Protein AF-A0A1C4JFR4-F1 (afdb_monomer_lite)

pLDDT: mean 79.9, std 21.37, range [33.38, 97.62]

Foldseek 3Di:
DPPPVVVVCPDPPDPDPDDLVPDDCVPRDDQQQFFAAPVGDGNLLLCVLVPHDSVDDDPVSSVVSRVLCHPHVSVVVSVVSSLLVQCCVDPNNVPDPVRDDLLNQLQSQLCRVQPVHSVDPVSSVRSVCVCVCVVVVVVVVD

Secondary structure (DSSP, 8-state):
---HHHHGGG-TT---S--GGGS-TTTS--GGG-EETTTTEEHHHHHHHTT--GGG--HHHHHHHHHHHHSHHHHHHHHHHHHHHHHHTSTTTTS-GGG--HHHHHHHHHHHHHGGGTTSHHHHHHHHHGGGGHHHHHHHT-

Sequence (142 aa):
MVDTIREQADAPWGLSPISPENLPWRLGGSPDETSFGPIAIQIRRGAEVLGYDPDSLTDHHRAIVEESLQDPGQNIFIASGYLAQLKAESEFADVPADKMTPAHYEELAARYNGGPYWEGDQPQAYGRGFGNHLENARDALR

Structure (mmCIF, N/CA/C/O backbone):
data_AF-A0A1C4JFR4-F1
#
_entry.id   AF-A0A1C4JFR4-F1
#
loop_
_atom_site.group_PDB
_atom_site.id
_atom_site.type_symbol
_atom_site.label_atom_id
_atom_site.label_alt_id
_atom_site.label_comp_id
_atom_site.label_asym_id
_atom_site.label_entity_id
_atom_site.label_seq_id
_atom_site.pdbx_PDB_ins_code
_atom_site.Cartn_x
_atom_site.Cartn_y
_atom_site.Cartn_z
_atom_site.occupancy
_atom_site.B_iso_or_equiv
_atom_site.auth_seq_id
_atom_site.auth_comp_id
_atom_site.auth_asym_id
_atom_site.auth_atom_id
_atom_site.pdbx_PDB_model_num
ATOM 1 N N . MET A 1 1 ? 10.137 32.267 -19.762 1.00 39.28 1 MET A N 1
ATOM 2 C CA . MET A 1 1 ? 9.192 31.301 -19.166 1.00 39.28 1 MET A CA 1
ATOM 3 C C . MET A 1 1 ? 9.933 30.552 -18.070 1.00 39.28 1 MET A C 1
ATOM 5 O O . MET A 1 1 ? 10.594 29.574 -18.374 1.00 39.28 1 MET A O 1
ATOM 9 N N . VAL A 1 2 ? 9.947 31.094 -16.846 1.00 35.44 2 VAL A N 1
ATOM 10 C CA . VAL A 1 2 ? 10.752 30.584 -15.708 1.00 35.44 2 VAL A CA 1
ATOM 11 C C . VAL A 1 2 ? 9.892 30.463 -14.431 1.00 35.44 2 VAL A C 1
ATOM 13 O O . VAL A 1 2 ? 10.424 30.317 -13.342 1.00 35.44 2 VAL A O 1
ATOM 16 N N . ASP A 1 3 ? 8.560 30.501 -14.539 1.00 39.38 3 ASP A N 1
ATOM 17 C CA . ASP A 1 3 ? 7.690 30.606 -13.352 1.00 39.38 3 ASP A CA 1
ATOM 18 C C . ASP A 1 3 ? 7.197 29.275 -12.769 1.00 39.38 3 ASP A C 1
ATOM 20 O O . ASP A 1 3 ? 6.813 29.233 -11.610 1.00 39.38 3 ASP A O 1
ATOM 24 N N . THR A 1 4 ? 7.260 28.155 -13.493 1.00 40.66 4 THR A N 1
ATOM 25 C CA . THR A 1 4 ? 6.636 26.904 -13.011 1.00 40.66 4 THR A CA 1
ATOM 26 C C . THR A 1 4 ? 7.490 26.129 -11.995 1.00 40.66 4 THR A C 1
ATOM 28 O O . THR A 1 4 ? 6.960 25.355 -11.211 1.00 40.66 4 THR A O 1
ATOM 31 N N . ILE A 1 5 ? 8.809 26.351 -11.952 1.00 40.47 5 ILE A N 1
ATOM 32 C CA . ILE A 1 5 ? 9.722 25.585 -11.076 1.00 40.47 5 ILE A CA 1
ATOM 33 C C . ILE A 1 5 ? 9.719 26.121 -9.634 1.00 40.47 5 ILE A C 1
ATOM 35 O O . ILE A 1 5 ? 10.092 25.414 -8.702 1.00 40.47 5 ILE A O 1
ATOM 39 N N . ARG A 1 6 ? 9.283 27.369 -9.420 1.00 36.59 6 ARG A N 1
ATOM 40 C CA . ARG A 1 6 ? 9.376 28.019 -8.105 1.00 36.59 6 ARG A CA 1
ATOM 41 C C . ARG A 1 6 ? 8.170 27.758 -7.202 1.00 36.59 6 ARG A C 1
ATOM 43 O O . ARG A 1 6 ? 8.326 27.792 -5.992 1.00 36.59 6 ARG A O 1
ATOM 50 N N . GLU A 1 7 ? 7.012 27.444 -7.774 1.00 35.34 7 GLU A N 1
ATOM 51 C CA . GLU A 1 7 ? 5.772 27.217 -7.015 1.00 35.34 7 GLU A CA 1
ATOM 52 C C . GLU A 1 7 ? 5.691 25.804 -6.406 1.00 35.34 7 GLU A C 1
ATOM 54 O O . GLU A 1 7 ? 5.021 25.585 -5.402 1.00 35.34 7 GLU A O 1
ATOM 59 N N . GLN A 1 8 ? 6.435 24.842 -6.962 1.00 38.88 8 GLN A N 1
ATOM 60 C CA . GLN A 1 8 ? 6.423 23.444 -6.514 1.00 38.88 8 GLN A CA 1
ATOM 61 C C . GLN A 1 8 ? 7.284 23.195 -5.257 1.00 38.88 8 GLN A C 1
ATOM 63 O O . GLN A 1 8 ? 7.137 22.164 -4.604 1.00 38.88 8 GLN A O 1
ATOM 68 N N . ALA A 1 9 ? 8.153 24.147 -4.895 1.00 39.34 9 ALA A N 1
ATOM 69 C CA . ALA A 1 9 ? 9.032 24.072 -3.725 1.00 39.34 9 ALA A CA 1
ATOM 70 C C . ALA A 1 9 ? 8.361 24.512 -2.405 1.00 39.34 9 ALA A C 1
ATOM 72 O O . ALA A 1 9 ? 8.888 24.209 -1.338 1.00 39.34 9 ALA A O 1
ATOM 73 N N . ASP A 1 10 ? 7.201 25.179 -2.471 1.00 37.91 10 ASP A N 1
ATOM 74 C CA . ASP A 1 10 ? 6.468 25.703 -1.303 1.00 37.91 10 ASP A CA 1
ATOM 75 C C . ASP A 1 10 ? 5.276 24.817 -0.877 1.00 37.91 10 ASP A C 1
ATOM 77 O O . ASP A 1 10 ? 4.499 25.182 0.009 1.00 37.91 10 ASP A O 1
ATOM 81 N N . ALA A 1 11 ? 5.113 23.625 -1.467 1.00 38.69 11 ALA A N 1
ATOM 82 C CA . ALA A 1 11 ? 4.095 22.681 -1.014 1.00 38.69 11 ALA A CA 1
ATOM 83 C C . ALA A 1 11 ? 4.462 22.135 0.388 1.00 38.69 11 ALA A C 1
ATOM 85 O O . ALA A 1 11 ? 5.573 21.633 0.576 1.00 38.69 11 ALA A O 1
ATOM 86 N N . PRO A 1 12 ? 3.540 22.146 1.373 1.00 36.25 12 PRO A N 1
ATOM 87 C CA . PRO A 1 12 ? 3.819 21.812 2.778 1.00 36.25 12 PRO A CA 1
ATOM 88 C C . PRO A 1 12 ? 4.160 20.328 3.034 1.00 36.25 12 PRO A C 1
ATOM 90 O O . PRO A 1 12 ? 4.263 19.906 4.183 1.00 36.25 12 PRO A O 1
ATOM 93 N N . TRP A 1 13 ? 4.365 19.540 1.976 1.00 43.25 13 TRP A N 1
ATOM 94 C CA . TRP A 1 13 ? 4.669 18.107 2.007 1.00 43.25 13 TRP A CA 1
ATOM 95 C C . TRP A 1 13 ? 6.131 17.782 1.647 1.00 43.25 13 TRP A C 1
ATOM 97 O O . TRP A 1 13 ? 6.464 16.620 1.447 1.00 43.25 13 TRP A O 1
ATOM 107 N N . GLY A 1 14 ? 7.020 18.782 1.591 1.00 33.38 14 GLY A N 1
ATOM 108 C CA . GLY A 1 14 ? 8.467 18.568 1.729 1.00 33.38 14 GLY A CA 1
ATOM 109 C C . GLY A 1 14 ? 9.142 17.738 0.631 1.00 33.38 14 GLY A C 1
ATOM 110 O O . GLY A 1 14 ? 9.952 16.864 0.940 1.00 33.38 14 GLY A O 1
ATOM 111 N N . LEU A 1 15 ? 8.881 18.032 -0.644 1.00 37.12 15 LEU A N 1
ATOM 112 C CA . LEU A 1 15 ? 9.671 17.471 -1.743 1.00 37.12 15 LEU A CA 1
ATOM 113 C C . LEU A 1 15 ? 11.023 18.199 -1.824 1.00 37.12 15 LEU A C 1
ATOM 115 O O . LEU A 1 15 ? 11.149 19.264 -2.426 1.00 37.12 15 LEU A O 1
ATOM 119 N N . SER A 1 16 ? 12.040 17.640 -1.163 1.00 39.91 16 SER A N 1
ATOM 120 C CA . SER A 1 16 ? 13.424 18.106 -1.307 1.00 39.91 16 SER A CA 1
ATOM 121 C C . SER A 1 16 ? 13.908 17.925 -2.754 1.00 39.91 16 SER A C 1
ATOM 123 O O . SER A 1 16 ? 13.619 16.894 -3.358 1.00 39.91 16 SER A O 1
ATOM 125 N N . PRO A 1 17 ? 14.702 18.861 -3.309 1.00 39.50 17 PRO A N 1
ATOM 126 C CA . PRO A 1 17 ? 15.131 18.862 -4.713 1.00 39.50 17 PRO A CA 1
ATOM 127 C C . PRO A 1 17 ? 16.260 17.856 -5.014 1.00 39.50 17 PRO A C 1
ATOM 129 O O . PRO A 1 17 ? 17.082 18.083 -5.901 1.00 39.50 17 PRO A O 1
ATOM 132 N N . ILE A 1 18 ? 16.343 16.756 -4.263 1.00 39.81 18 ILE A N 1
ATOM 133 C CA . ILE A 1 18 ? 17.311 15.689 -4.510 1.00 39.81 18 ILE A CA 1
ATOM 134 C C . ILE A 1 18 ? 16.576 14.566 -5.230 1.00 39.81 18 ILE A C 1
ATOM 136 O O . ILE A 1 18 ? 15.885 13.769 -4.601 1.00 39.81 18 ILE A O 1
ATOM 140 N N . SER A 1 19 ? 16.727 14.509 -6.551 1.00 45.81 19 SER A N 1
ATOM 141 C CA . SER A 1 19 ? 16.252 13.372 -7.333 1.00 45.81 19 SER A CA 1
ATOM 142 C C . SER A 1 19 ? 16.996 12.089 -6.911 1.00 45.81 19 SER A C 1
ATOM 144 O O . SER A 1 19 ? 18.230 12.128 -6.800 1.00 45.81 19 SER A O 1
ATOM 146 N N . PRO A 1 20 ? 16.298 10.951 -6.716 1.00 46.84 20 PRO A N 1
ATOM 147 C CA . PRO A 1 20 ? 16.895 9.666 -6.321 1.00 46.84 20 PRO A CA 1
ATOM 148 C C . PRO A 1 20 ? 18.075 9.222 -7.201 1.00 46.84 20 PRO A C 1
ATOM 150 O O . PRO A 1 20 ? 19.027 8.615 -6.718 1.00 46.84 20 PRO A O 1
ATOM 153 N N . GLU A 1 21 ? 18.054 9.604 -8.479 1.00 41.78 21 GLU A N 1
ATOM 154 C CA . GLU A 1 21 ? 19.069 9.307 -9.498 1.00 41.78 21 GLU A CA 1
ATOM 155 C C . GLU A 1 21 ? 20.493 9.816 -9.194 1.00 41.78 21 GLU A C 1
ATOM 157 O O . GLU A 1 21 ? 21.452 9.329 -9.790 1.00 41.78 21 GLU A O 1
ATOM 162 N N . ASN A 1 22 ? 20.658 10.753 -8.251 1.00 39.38 22 ASN A N 1
ATOM 163 C CA . ASN A 1 22 ? 21.960 11.341 -7.908 1.00 39.38 22 ASN A CA 1
ATOM 164 C C . ASN A 1 22 ? 22.546 10.853 -6.571 1.00 39.38 22 ASN A C 1
ATOM 166 O O . ASN A 1 22 ? 23.600 11.341 -6.148 1.00 39.38 22 ASN A O 1
ATOM 170 N N . LEU A 1 23 ? 21.899 9.905 -5.885 1.00 38.12 23 LEU A N 1
ATOM 171 C CA . LEU A 1 23 ? 22.399 9.366 -4.620 1.00 38.12 23 LEU A CA 1
ATOM 172 C C . LEU A 1 23 ? 23.267 8.118 -4.847 1.00 38.12 23 LEU A C 1
ATOM 174 O O . LEU A 1 23 ? 22.898 7.232 -5.618 1.00 38.12 23 LEU A O 1
ATOM 178 N N . PRO A 1 24 ? 24.416 7.983 -4.152 1.00 37.12 24 PRO A N 1
ATOM 179 C CA . PRO A 1 24 ? 25.141 6.720 -4.114 1.00 37.12 24 PRO A CA 1
ATOM 180 C C . PRO A 1 24 ? 24.191 5.606 -3.663 1.00 37.12 24 PRO A C 1
ATOM 182 O O . PRO A 1 24 ? 23.539 5.749 -2.632 1.00 37.12 24 PRO A O 1
ATOM 185 N N . TRP A 1 25 ? 24.157 4.481 -4.380 1.00 42.41 25 TRP A N 1
ATOM 186 C CA . TRP A 1 25 ? 23.265 3.329 -4.138 1.00 42.41 25 TRP A CA 1
ATOM 187 C C . TRP A 1 25 ? 23.244 2.790 -2.691 1.00 42.41 25 TRP A C 1
ATOM 189 O O . TRP A 1 25 ? 22.339 2.058 -2.312 1.00 42.41 25 TRP A O 1
ATOM 199 N N . ARG A 1 26 ? 24.242 3.140 -1.864 1.00 36.72 26 ARG A N 1
ATOM 200 C CA . ARG A 1 26 ? 24.315 2.789 -0.432 1.00 36.72 26 ARG A CA 1
ATOM 201 C C . ARG A 1 26 ? 23.645 3.790 0.515 1.00 36.72 26 ARG A C 1
ATOM 203 O O . ARG A 1 26 ? 23.540 3.496 1.698 1.00 36.72 26 ARG A O 1
ATOM 210 N N . LEU A 1 27 ? 23.254 4.967 0.031 1.00 41.50 27 LEU A N 1
ATOM 211 C CA . LEU A 1 27 ? 22.662 6.047 0.828 1.00 41.50 27 LEU A CA 1
ATOM 212 C C . LEU A 1 27 ? 21.190 6.322 0.471 1.00 41.50 27 LEU A C 1
ATOM 214 O O . LEU A 1 27 ? 20.523 7.001 1.243 1.00 41.50 27 LEU A O 1
ATOM 218 N N . GLY A 1 28 ? 20.694 5.808 -0.663 1.00 44.44 28 GLY A N 1
ATOM 219 C CA . GLY A 1 28 ? 19.352 6.102 -1.192 1.00 44.44 28 GLY A CA 1
ATOM 220 C C . GLY A 1 28 ? 18.337 4.951 -1.180 1.00 44.44 28 GLY A C 1
ATOM 221 O O . GLY A 1 28 ? 17.234 5.147 -1.671 1.00 44.44 28 GLY A O 1
ATOM 222 N N . GLY A 1 29 ? 18.679 3.774 -0.643 1.00 55.62 29 GLY A N 1
ATOM 223 C CA . GLY A 1 29 ? 17.858 2.566 -0.828 1.00 55.62 29 GLY A CA 1
ATOM 224 C C . GLY A 1 29 ? 17.937 2.021 -2.261 1.00 55.62 29 GLY A C 1
ATOM 225 O O . GLY A 1 29 ? 18.658 2.558 -3.107 1.00 55.62 29 GLY A O 1
ATOM 226 N N . SER A 1 30 ? 17.240 0.918 -2.535 1.00 71.75 30 SER A N 1
ATOM 227 C CA . SER A 1 30 ? 17.076 0.422 -3.910 1.00 71.75 30 SER A CA 1
ATOM 228 C C . SER A 1 30 ? 16.108 1.335 -4.675 1.00 71.75 30 SER A C 1
ATOM 230 O O . SER A 1 30 ? 15.116 1.763 -4.086 1.00 71.75 30 SER A O 1
ATOM 232 N N . PRO A 1 31 ? 16.298 1.598 -5.984 1.00 71.44 31 PRO A N 1
ATOM 233 C CA . PRO A 1 31 ? 15.297 2.298 -6.798 1.00 71.44 31 PRO A CA 1
ATOM 234 C C . PRO A 1 31 ? 13.888 1.705 -6.652 1.00 71.44 31 PRO A C 1
ATOM 236 O O . PRO A 1 31 ? 12.906 2.441 -6.614 1.00 71.44 31 PRO A O 1
ATOM 239 N N . ASP A 1 32 ? 13.801 0.386 -6.458 1.00 72.88 32 ASP A N 1
ATOM 240 C CA . ASP A 1 32 ? 12.541 -0.343 -6.302 1.00 72.88 32 ASP A CA 1
ATOM 241 C C . ASP A 1 32 ? 11.808 -0.014 -4.978 1.00 72.88 32 ASP A C 1
ATOM 243 O O . ASP A 1 32 ? 10.611 -0.274 -4.846 1.00 72.88 32 ASP A O 1
ATOM 247 N N . GLU A 1 33 ? 12.497 0.596 -4.007 1.00 73.62 33 GLU A N 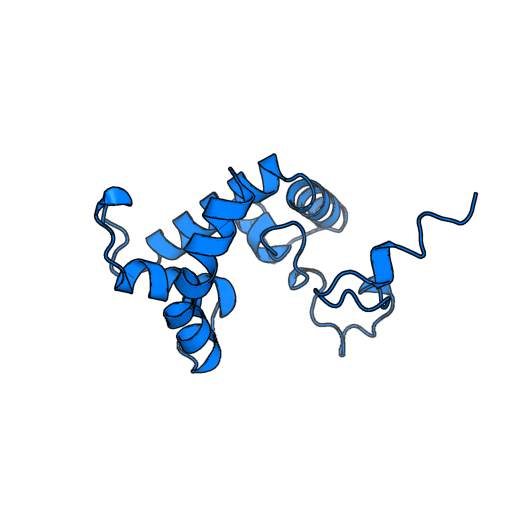1
ATOM 248 C CA . GLU A 1 33 ? 11.947 1.062 -2.723 1.00 73.62 33 GLU A CA 1
ATOM 249 C C . GLU A 1 33 ? 11.413 2.505 -2.793 1.00 73.62 33 GLU A C 1
ATOM 251 O O . GLU A 1 33 ? 10.831 2.994 -1.820 1.00 73.62 33 GLU A O 1
ATOM 256 N N . THR A 1 34 ? 11.577 3.183 -3.935 1.00 80.38 34 THR A N 1
ATOM 257 C CA . THR A 1 34 ? 11.086 4.552 -4.149 1.00 80.38 34 THR A CA 1
ATOM 258 C C . THR A 1 34 ? 9.577 4.550 -4.382 1.00 80.38 34 THR A C 1
ATOM 260 O O . THR A 1 34 ? 9.071 3.794 -5.216 1.00 80.38 34 THR A O 1
ATOM 263 N N . SER A 1 35 ? 8.863 5.414 -3.655 1.00 81.69 35 SER A N 1
ATOM 264 C CA . SER A 1 35 ? 7.412 5.587 -3.770 1.00 81.69 35 SER A CA 1
ATOM 265 C C . SER A 1 35 ? 7.018 6.690 -4.752 1.00 81.69 35 SER A C 1
ATOM 267 O O . SER A 1 35 ? 7.590 7.776 -4.720 1.00 81.69 35 SER A O 1
ATOM 269 N N . PHE A 1 36 ? 5.978 6.443 -5.553 1.00 83.69 36 PHE A N 1
ATOM 270 C CA . PHE A 1 36 ? 5.440 7.385 -6.540 1.00 83.69 36 PHE A CA 1
ATOM 271 C C . PHE A 1 36 ? 3.921 7.559 -6.420 1.00 83.69 36 PHE A C 1
ATOM 273 O O . PHE A 1 36 ? 3.198 6.710 -5.884 1.00 83.69 36 PHE A O 1
ATOM 280 N N . GLY A 1 37 ? 3.442 8.675 -6.974 1.00 82.81 37 GLY A N 1
ATOM 281 C CA . GLY A 1 37 ? 2.022 8.978 -7.095 1.00 82.81 37 GLY A CA 1
ATOM 282 C C . GLY A 1 37 ? 1.349 9.456 -5.805 1.00 82.81 37 GLY A C 1
ATOM 283 O O . GLY A 1 37 ? 1.968 9.504 -4.739 1.00 82.81 37 GLY A O 1
ATOM 284 N N . PRO A 1 38 ? 0.056 9.807 -5.889 1.00 79.12 38 PRO A N 1
ATOM 285 C CA . PRO A 1 38 ? -0.689 10.407 -4.783 1.00 79.12 38 PRO A CA 1
ATOM 286 C C . PRO A 1 38 ? -0.876 9.479 -3.571 1.00 79.12 38 PRO A C 1
ATOM 288 O O . PRO A 1 38 ? -1.083 9.977 -2.468 1.00 79.12 38 PRO A O 1
ATOM 291 N N . ILE A 1 39 ? -0.795 8.154 -3.748 1.00 82.38 39 ILE A N 1
ATOM 292 C CA . ILE A 1 39 ? -0.946 7.161 -2.666 1.00 82.38 39 ILE A CA 1
ATOM 293 C C . ILE A 1 39 ? 0.419 6.551 -2.257 1.00 82.38 39 ILE A C 1
ATOM 295 O O . ILE A 1 39 ? 0.487 5.633 -1.441 1.00 82.38 39 ILE A O 1
ATOM 299 N N . ALA A 1 40 ? 1.527 7.101 -2.775 1.00 86.69 40 ALA A N 1
ATOM 300 C CA . ALA A 1 40 ? 2.905 6.782 -2.385 1.00 86.69 40 ALA A CA 1
ATOM 301 C C . ALA A 1 40 ? 3.245 5.274 -2.393 1.00 86.69 40 ALA A C 1
ATOM 303 O O . ALA A 1 40 ? 3.826 4.738 -1.446 1.00 86.69 40 ALA A O 1
ATOM 304 N N . ILE A 1 41 ? 2.911 4.589 -3.486 1.00 86.00 41 ILE A N 1
ATOM 305 C CA . ILE A 1 41 ? 3.222 3.166 -3.691 1.00 86.00 41 ILE A CA 1
ATOM 306 C C . ILE A 1 41 ? 4.674 3.014 -4.153 1.00 86.00 41 ILE A C 1
ATOM 308 O O . ILE A 1 41 ? 5.104 3.734 -5.051 1.00 86.00 41 ILE A O 1
ATOM 312 N N . GLN A 1 42 ? 5.408 2.055 -3.584 1.00 90.12 42 GLN A N 1
ATOM 313 C CA . GLN A 1 42 ? 6.764 1.702 -4.026 1.00 90.12 42 GLN A CA 1
ATOM 314 C C . GLN A 1 42 ? 6.760 0.999 -5.389 1.00 90.12 42 GLN A C 1
ATOM 316 O O . GLN A 1 42 ? 5.879 0.172 -5.639 1.00 90.12 42 GLN A O 1
ATOM 321 N N . ILE A 1 43 ? 7.782 1.231 -6.225 1.00 90.75 43 ILE A N 1
ATOM 322 C CA . ILE A 1 43 ? 7.958 0.525 -7.512 1.00 90.75 43 ILE A CA 1
ATOM 323 C C . ILE A 1 43 ? 7.858 -0.993 -7.332 1.00 90.75 43 ILE A C 1
ATOM 325 O O . ILE A 1 43 ? 7.126 -1.642 -8.076 1.00 90.75 43 ILE A O 1
ATOM 329 N N . ARG A 1 44 ? 8.509 -1.568 -6.313 1.00 92.50 44 ARG A N 1
ATOM 330 C CA . ARG A 1 44 ? 8.436 -3.009 -6.030 1.00 92.50 44 ARG A CA 1
ATOM 331 C C . ARG A 1 44 ? 6.991 -3.498 -5.865 1.00 92.50 44 ARG A C 1
ATOM 333 O O . ARG A 1 44 ? 6.616 -4.519 -6.431 1.00 92.50 44 ARG A O 1
ATOM 340 N N . ARG A 1 45 ? 6.169 -2.756 -5.117 1.00 92.00 45 ARG A N 1
ATOM 341 C CA . ARG A 1 45 ? 4.765 -3.113 -4.841 1.00 92.00 45 ARG A CA 1
ATOM 342 C C . ARG A 1 45 ? 3.873 -2.898 -6.054 1.00 92.00 45 ARG A C 1
ATOM 344 O O . ARG A 1 45 ? 3.023 -3.731 -6.348 1.00 92.00 45 ARG A O 1
ATOM 351 N N . GLY A 1 46 ? 4.105 -1.818 -6.798 1.00 93.12 46 GLY A N 1
ATOM 352 C CA . GLY A 1 46 ? 3.443 -1.600 -8.081 1.00 93.12 46 GLY A CA 1
ATOM 353 C C . GLY A 1 46 ? 3.734 -2.732 -9.068 1.00 93.12 46 GLY A C 1
ATOM 354 O O . GLY A 1 46 ? 2.819 -3.236 -9.713 1.00 93.12 46 GLY A O 1
ATOM 355 N N . ALA A 1 47 ? 4.985 -3.189 -9.126 1.00 95.69 47 ALA A N 1
ATOM 356 C CA . ALA A 1 47 ? 5.406 -4.302 -9.963 1.00 95.69 47 ALA A CA 1
ATOM 357 C C . ALA A 1 47 ? 4.708 -5.622 -9.592 1.00 95.69 47 ALA A C 1
ATOM 359 O O . ALA A 1 47 ? 4.173 -6.282 -10.482 1.00 95.69 47 ALA A O 1
ATOM 360 N N . GLU A 1 48 ? 4.655 -5.962 -8.300 1.00 93.31 48 GLU A N 1
ATOM 361 C CA . GLU A 1 48 ? 3.959 -7.153 -7.785 1.00 93.31 48 GLU A CA 1
ATOM 362 C C . GLU A 1 48 ? 2.473 -7.161 -8.191 1.00 93.31 48 GLU A C 1
ATOM 364 O O . GLU A 1 48 ? 1.955 -8.172 -8.667 1.00 93.31 48 GLU A O 1
ATOM 369 N N . VAL A 1 49 ? 1.779 -6.023 -8.067 1.00 95.69 49 VAL A N 1
ATOM 370 C CA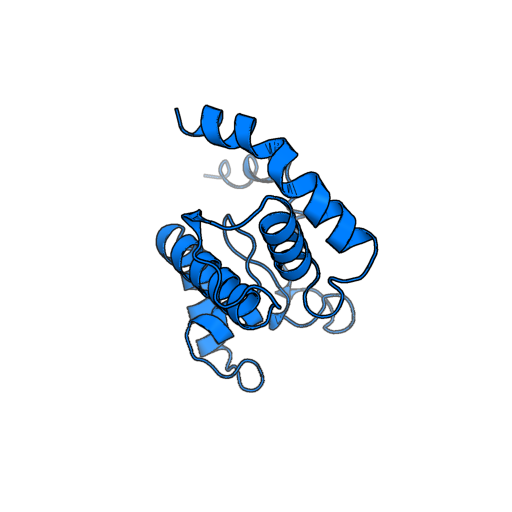 . VAL A 1 49 ? 0.361 -5.896 -8.457 1.00 95.69 49 VAL A CA 1
ATOM 371 C C . VAL A 1 49 ? 0.166 -5.987 -9.970 1.00 95.69 49 VAL A C 1
ATOM 373 O O . VAL A 1 49 ? -0.806 -6.587 -10.431 1.00 95.69 49 VAL A O 1
ATOM 376 N N . LEU A 1 50 ? 1.086 -5.420 -10.752 1.00 95.12 50 LEU A N 1
ATOM 377 C CA . LEU A 1 50 ? 1.055 -5.475 -12.215 1.00 95.12 50 LEU A CA 1
ATOM 378 C C . LEU A 1 50 ? 1.513 -6.835 -12.780 1.00 95.12 50 LEU A C 1
ATOM 380 O O . LEU A 1 50 ? 1.481 -7.032 -13.995 1.00 95.12 50 LEU A O 1
ATOM 384 N N . GLY A 1 51 ? 1.888 -7.787 -11.918 1.00 94.44 51 GLY A N 1
ATOM 385 C CA . GLY A 1 51 ? 2.243 -9.156 -12.296 1.00 94.44 51 GLY A CA 1
ATOM 386 C C . GLY A 1 51 ? 3.693 -9.338 -12.748 1.00 94.44 51 GLY A C 1
ATOM 387 O O . GLY A 1 51 ? 4.023 -10.373 -13.328 1.00 94.44 51 GLY A O 1
ATOM 388 N N . TYR A 1 52 ? 4.558 -8.355 -12.500 1.00 95.75 52 TYR A N 1
ATOM 389 C CA . TYR A 1 52 ? 5.995 -8.501 -12.705 1.00 95.75 52 TYR A CA 1
ATOM 390 C C . TYR A 1 52 ? 6.641 -9.222 -11.518 1.00 95.75 52 TYR A C 1
ATOM 392 O O . TYR A 1 52 ? 6.187 -9.105 -10.382 1.00 95.75 52 TYR A O 1
ATOM 400 N N . ASP A 1 53 ? 7.744 -9.926 -11.778 1.00 92.38 53 ASP A N 1
ATOM 401 C CA . ASP A 1 53 ? 8.620 -10.425 -10.718 1.00 92.38 53 ASP A CA 1
ATOM 402 C C . ASP A 1 53 ? 9.474 -9.261 -10.170 1.00 92.38 53 ASP A C 1
ATOM 404 O O . ASP A 1 53 ? 10.321 -8.740 -10.909 1.00 92.38 53 ASP A O 1
ATOM 408 N N . PRO A 1 54 ? 9.273 -8.835 -8.907 1.00 87.44 54 PRO A N 1
ATOM 409 C CA . PRO A 1 54 ? 10.005 -7.719 -8.316 1.00 87.44 54 PRO A CA 1
ATOM 410 C C . PRO A 1 54 ? 11.513 -7.969 -8.200 1.00 87.44 54 PRO A C 1
ATOM 412 O O . PRO A 1 54 ? 12.280 -7.009 -8.167 1.00 87.44 54 PRO A O 1
ATOM 415 N N . ASP A 1 55 ? 11.955 -9.228 -8.157 1.00 89.75 55 ASP A N 1
ATOM 416 C CA . ASP A 1 55 ? 13.375 -9.572 -8.032 1.00 89.75 55 ASP A CA 1
ATOM 417 C C . ASP A 1 55 ? 14.084 -9.623 -9.405 1.00 89.75 55 ASP A C 1
ATOM 419 O O . ASP A 1 55 ? 15.307 -9.768 -9.476 1.00 89.75 55 ASP A O 1
ATOM 423 N N . SER A 1 56 ? 13.331 -9.430 -10.499 1.00 92.94 56 SER A N 1
ATOM 424 C CA . SER A 1 56 ? 13.799 -9.518 -11.891 1.00 92.94 56 SER A CA 1
ATOM 425 C C . SER A 1 56 ? 13.390 -8.306 -12.750 1.00 92.94 56 SER A C 1
ATOM 427 O O . SER A 1 56 ? 13.194 -8.422 -13.966 1.00 92.94 56 SER A O 1
ATOM 429 N N . LEU A 1 57 ? 13.243 -7.119 -12.149 1.00 93.19 57 LEU A N 1
ATOM 430 C CA . LEU A 1 57 ? 12.844 -5.910 -12.878 1.00 93.19 57 LEU A CA 1
ATOM 431 C C . LEU A 1 57 ? 13.956 -5.371 -13.788 1.00 93.19 57 LEU A C 1
ATOM 433 O O . LEU A 1 57 ? 15.087 -5.115 -13.362 1.00 93.19 57 LEU A O 1
ATOM 437 N N . THR A 1 58 ? 13.597 -5.136 -15.053 1.00 94.38 58 THR A N 1
ATOM 438 C CA . THR A 1 58 ? 14.411 -4.377 -16.010 1.00 94.38 58 THR A CA 1
ATOM 439 C C . THR A 1 58 ? 14.126 -2.883 -15.875 1.00 94.38 58 THR A C 1
ATOM 441 O O . THR A 1 58 ? 13.073 -2.494 -15.371 1.00 94.38 58 THR A O 1
ATOM 444 N N . ASP A 1 59 ? 15.010 -2.032 -16.392 1.00 93.06 59 ASP A N 1
ATOM 445 C CA . ASP A 1 59 ? 14.786 -0.577 -16.391 1.00 93.06 59 ASP A CA 1
ATOM 446 C C . ASP A 1 59 ? 13.531 -0.185 -17.178 1.00 93.06 59 ASP A C 1
ATOM 448 O O . ASP A 1 59 ? 12.813 0.735 -16.800 1.00 93.06 59 ASP A O 1
ATOM 452 N N . HIS A 1 60 ? 13.209 -0.941 -18.231 1.00 94.12 60 HIS A N 1
ATOM 453 C CA . HIS A 1 60 ? 11.962 -0.759 -18.964 1.00 94.12 60 HIS A CA 1
ATOM 454 C C . HIS A 1 60 ? 10.732 -1.098 -18.109 1.00 94.12 60 HIS A C 1
ATOM 456 O O . HIS A 1 60 ? 9.765 -0.339 -18.115 1.00 94.12 60 HIS A O 1
ATOM 462 N N . HIS A 1 61 ? 10.770 -2.193 -17.337 1.00 96.00 61 HIS A N 1
ATOM 463 C CA . HIS A 1 61 ? 9.687 -2.523 -16.403 1.00 96.00 61 HIS A CA 1
ATOM 464 C C . HIS A 1 61 ? 9.538 -1.442 -15.328 1.00 96.00 61 HIS A C 1
ATOM 466 O O . HIS A 1 61 ? 8.418 -1.021 -15.056 1.00 96.00 61 HIS A O 1
ATOM 472 N N . ARG A 1 62 ? 10.651 -0.950 -14.762 1.00 94.50 62 ARG A N 1
ATOM 473 C CA . ARG A 1 62 ? 10.632 0.141 -13.774 1.00 94.50 62 ARG A CA 1
ATOM 474 C C . ARG A 1 62 ? 9.960 1.391 -14.327 1.00 94.50 62 ARG A C 1
ATOM 476 O O . ARG A 1 62 ? 9.072 1.913 -13.670 1.00 94.50 62 ARG A O 1
ATOM 483 N N . ALA A 1 63 ? 10.319 1.809 -15.541 1.00 94.69 63 ALA A N 1
ATOM 484 C CA . ALA A 1 63 ? 9.724 2.980 -16.180 1.00 94.69 63 ALA A CA 1
ATOM 485 C C . ALA A 1 63 ? 8.206 2.830 -16.388 1.00 94.69 63 ALA A C 1
ATOM 487 O O . ALA A 1 63 ? 7.456 3.755 -16.093 1.00 94.69 63 ALA A O 1
ATOM 488 N N . ILE A 1 64 ? 7.739 1.654 -16.831 1.00 96.75 64 ILE A N 1
ATOM 489 C CA . ILE A 1 64 ? 6.299 1.377 -16.983 1.00 96.75 64 ILE A CA 1
ATOM 490 C C . ILE A 1 64 ? 5.584 1.445 -15.632 1.00 96.75 64 ILE A C 1
ATOM 492 O O . ILE A 1 64 ? 4.514 2.045 -15.526 1.00 96.75 64 ILE A O 1
ATOM 496 N N . VAL A 1 65 ? 6.153 0.815 -14.600 1.00 95.81 65 VAL A N 1
ATOM 497 C CA . VAL A 1 65 ? 5.571 0.827 -13.253 1.00 95.81 65 VAL A CA 1
ATOM 498 C C . VAL A 1 65 ? 5.520 2.258 -12.729 1.00 95.81 65 VAL A C 1
ATOM 500 O O . VAL A 1 65 ? 4.469 2.694 -12.281 1.00 95.81 65 VAL A O 1
ATOM 503 N N . GLU A 1 66 ? 6.610 3.012 -12.835 1.00 95.00 66 GLU A N 1
ATOM 504 C CA . GLU A 1 66 ? 6.681 4.406 -12.402 1.00 95.00 66 GLU A CA 1
ATOM 505 C C . GLU A 1 66 ? 5.641 5.290 -13.109 1.00 95.00 66 GLU A C 1
ATOM 507 O O . GLU A 1 66 ? 4.925 6.041 -12.446 1.00 95.00 66 GLU A O 1
ATOM 512 N N . GLU A 1 67 ? 5.506 5.181 -14.433 1.00 95.25 67 GLU A N 1
ATOM 513 C CA . GLU A 1 67 ? 4.489 5.905 -15.208 1.00 95.25 67 G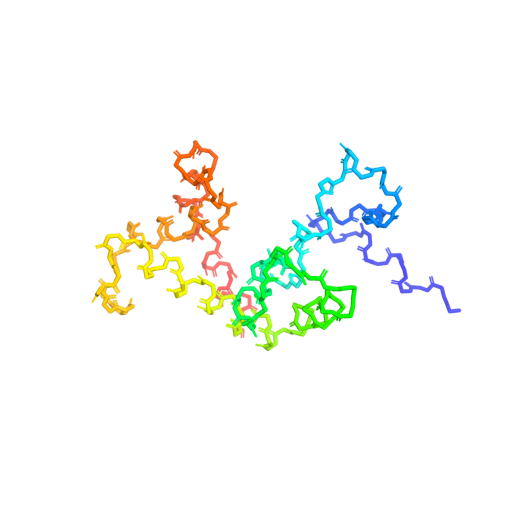LU A CA 1
ATOM 514 C C . GLU A 1 67 ? 3.071 5.544 -14.739 1.00 95.25 67 GLU A C 1
ATOM 516 O O . GLU A 1 67 ? 2.246 6.425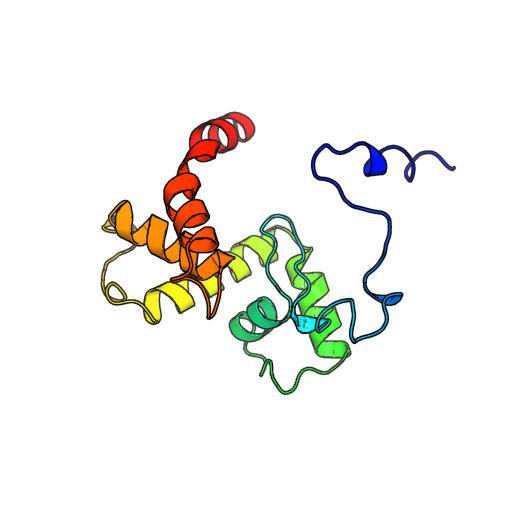 -14.489 1.00 95.25 67 GLU A O 1
ATOM 521 N N . SER A 1 68 ? 2.812 4.252 -14.518 1.00 95.44 68 SER A N 1
ATOM 522 C CA . SER A 1 68 ? 1.528 3.752 -14.007 1.00 95.44 68 SER A CA 1
ATOM 523 C C . SER A 1 68 ? 1.228 4.271 -12.598 1.00 95.44 68 SER A C 1
ATOM 525 O O . SER A 1 68 ? 0.083 4.558 -12.259 1.00 95.44 68 SER A O 1
ATOM 527 N N . LEU A 1 69 ? 2.254 4.405 -11.755 1.00 92.31 69 LEU A N 1
ATOM 528 C CA . LEU A 1 69 ? 2.110 4.947 -10.408 1.00 92.31 69 LEU A CA 1
ATOM 529 C C . LEU A 1 69 ? 1.877 6.461 -10.411 1.00 92.31 69 LEU A C 1
ATOM 531 O O . LEU A 1 69 ? 1.262 6.963 -9.474 1.00 92.31 69 LEU A O 1
ATOM 535 N N . GLN A 1 70 ? 2.338 7.190 -11.426 1.00 90.06 70 GLN A N 1
ATOM 536 C CA . GLN A 1 70 ? 2.103 8.630 -11.551 1.00 90.06 70 GLN A CA 1
ATOM 537 C C . GLN A 1 70 ? 0.712 8.965 -12.106 1.00 90.06 70 GLN A C 1
ATOM 539 O O . GLN A 1 70 ? 0.161 10.005 -11.740 1.00 90.06 70 GLN A O 1
ATOM 544 N N . ASP A 1 71 ? 0.116 8.098 -12.932 1.00 91.44 71 ASP A N 1
ATOM 545 C CA . ASP A 1 71 ? -1.279 8.250 -13.358 1.00 91.44 71 ASP A CA 1
ATOM 546 C C . ASP A 1 71 ? -2.239 8.026 -12.169 1.00 91.44 71 ASP A C 1
ATOM 548 O O . ASP A 1 71 ? -2.264 6.935 -11.600 1.00 91.44 71 ASP A O 1
ATOM 552 N N . PRO A 1 72 ? -3.071 9.009 -11.772 1.00 87.38 72 PRO A N 1
ATOM 553 C CA . PRO A 1 72 ? -3.908 8.874 -10.578 1.00 87.38 72 PRO A CA 1
ATOM 554 C C . PRO A 1 72 ? -4.915 7.718 -10.639 1.00 87.38 72 PRO A C 1
ATOM 556 O O . PRO A 1 72 ? -5.196 7.096 -9.614 1.00 87.38 72 PRO A O 1
ATOM 559 N N . GLY A 1 73 ? -5.466 7.418 -11.821 1.00 88.75 73 GLY A N 1
ATOM 560 C CA . GLY A 1 73 ? -6.443 6.342 -11.990 1.00 88.75 73 GLY A CA 1
ATOM 561 C C . GLY A 1 73 ? -5.806 4.968 -11.802 1.00 88.75 73 GLY A C 1
ATOM 562 O O . GLY A 1 73 ? -6.321 4.132 -11.054 1.00 88.75 73 GLY A O 1
ATOM 563 N N . GLN A 1 74 ? -4.651 4.757 -12.429 1.00 94.12 74 GLN A N 1
ATOM 564 C CA . GLN A 1 74 ? -3.856 3.546 -12.262 1.00 94.12 74 GLN A CA 1
ATOM 565 C C . GLN A 1 74 ? -3.273 3.439 -10.852 1.00 94.12 74 GLN A C 1
ATOM 567 O O . GLN A 1 74 ? -3.327 2.359 -10.271 1.00 94.12 74 GLN A O 1
ATOM 572 N N . ASN A 1 75 ? -2.819 4.539 -10.246 1.00 90.31 75 ASN A N 1
ATOM 573 C CA . ASN A 1 75 ? -2.317 4.554 -8.872 1.00 90.31 75 ASN A CA 1
ATOM 574 C C . ASN A 1 75 ? -3.377 4.061 -7.873 1.00 90.31 75 ASN A C 1
ATOM 576 O O . ASN A 1 75 ? -3.073 3.218 -7.031 1.00 90.31 75 ASN A O 1
ATOM 580 N N . ILE A 1 76 ? -4.635 4.506 -8.006 1.00 89.94 76 ILE A N 1
ATOM 581 C CA . ILE A 1 76 ? -5.756 4.026 -7.176 1.00 89.94 76 ILE A CA 1
ATOM 582 C C . ILE A 1 76 ? -5.993 2.528 -7.382 1.00 89.94 76 ILE A C 1
ATOM 584 O O . ILE A 1 76 ? -6.177 1.792 -6.408 1.00 89.94 76 ILE A O 1
ATOM 588 N N . PHE A 1 77 ? -5.992 2.062 -8.633 1.00 94.12 77 PHE A N 1
ATOM 589 C CA . PHE A 1 77 ? -6.183 0.645 -8.939 1.00 94.12 77 PHE A CA 1
ATOM 590 C C . PHE A 1 77 ? -5.053 -0.217 -8.359 1.00 94.12 77 PHE A C 1
ATOM 592 O O . PHE A 1 77 ? -5.320 -1.217 -7.693 1.00 94.12 77 PHE A O 1
ATOM 599 N N . ILE A 1 78 ? -3.801 0.206 -8.542 1.00 95.06 78 ILE A N 1
ATOM 600 C CA . ILE A 1 78 ? -2.610 -0.487 -8.047 1.00 95.06 78 ILE A CA 1
ATOM 601 C C . ILE A 1 78 ? -2.595 -0.511 -6.515 1.00 95.06 78 ILE A C 1
ATOM 603 O O . ILE A 1 78 ? -2.402 -1.571 -5.923 1.00 95.06 78 ILE A O 1
ATOM 607 N N . ALA A 1 79 ? -2.876 0.618 -5.859 1.00 91.62 79 ALA A N 1
ATOM 608 C CA . ALA A 1 79 ? -2.967 0.681 -4.402 1.00 91.62 79 ALA A CA 1
ATOM 609 C C . ALA A 1 79 ? -4.078 -0.226 -3.853 1.00 91.62 79 ALA A C 1
ATOM 611 O O . ALA A 1 79 ? -3.875 -0.925 -2.859 1.00 91.62 79 ALA A O 1
ATOM 612 N N . SER A 1 80 ? -5.229 -0.277 -4.530 1.00 93.31 80 SER A N 1
ATOM 613 C CA . SER A 1 80 ? -6.328 -1.182 -4.171 1.00 93.31 80 SER A CA 1
ATOM 614 C C . SER A 1 80 ? -5.927 -2.652 -4.324 1.00 93.31 80 SER A C 1
ATOM 616 O O . SER A 1 80 ? -6.243 -3.468 -3.459 1.00 93.31 80 SER A O 1
ATOM 618 N N . GLY A 1 81 ? -5.200 -2.991 -5.394 1.00 95.44 81 GLY A N 1
ATOM 619 C CA . GLY A 1 81 ? -4.646 -4.327 -5.611 1.00 95.44 81 GLY A CA 1
ATOM 620 C C . GLY A 1 81 ? -3.646 -4.726 -4.527 1.00 95.44 81 GLY A C 1
ATOM 621 O O . GLY A 1 81 ? -3.736 -5.827 -3.988 1.00 95.44 81 GLY A O 1
ATOM 622 N N . TYR A 1 82 ? -2.755 -3.813 -4.136 1.00 95.06 82 TYR A N 1
ATOM 623 C CA . TYR A 1 82 ? -1.790 -4.067 -3.067 1.00 95.06 82 TYR A CA 1
ATOM 624 C C . TYR A 1 82 ? -2.481 -4.267 -1.709 1.00 95.06 82 TYR A C 1
ATOM 626 O O . TYR A 1 82 ? -2.199 -5.234 -1.006 1.00 95.06 82 TYR A O 1
ATOM 634 N N . LEU A 1 83 ? -3.467 -3.432 -1.359 1.00 94.50 83 LEU A N 1
ATOM 635 C CA . LEU A 1 83 ? -4.274 -3.627 -0.146 1.00 94.50 83 LEU A CA 1
ATOM 636 C C . LEU A 1 83 ? -5.016 -4.973 -0.144 1.00 94.50 83 LEU A C 1
ATOM 638 O O . LEU A 1 83 ? -5.137 -5.608 0.904 1.00 94.50 83 LEU A O 1
ATOM 642 N N . ALA A 1 84 ? -5.494 -5.429 -1.305 1.00 95.00 84 ALA A N 1
ATOM 643 C CA . ALA A 1 84 ? -6.130 -6.736 -1.434 1.00 95.00 84 ALA A CA 1
ATOM 644 C C . ALA A 1 84 ? -5.140 -7.893 -1.206 1.00 95.00 84 ALA A C 1
ATOM 646 O O . ALA A 1 84 ? -5.502 -8.862 -0.539 1.00 95.00 84 ALA A O 1
ATOM 647 N N . GLN A 1 85 ? -3.900 -7.782 -1.696 1.00 94.88 85 GLN A N 1
ATOM 648 C CA . GLN A 1 85 ? -2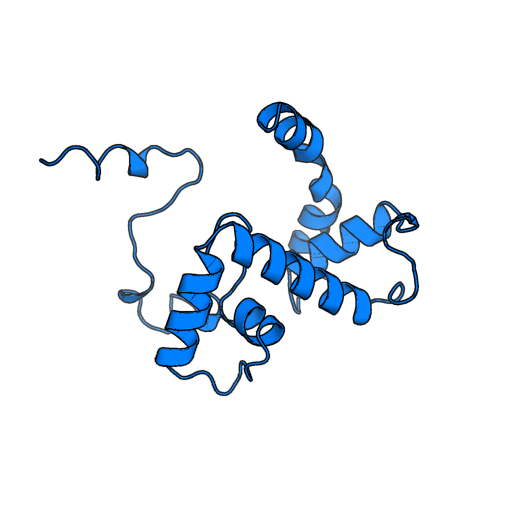.830 -8.748 -1.413 1.00 94.88 85 GLN A CA 1
ATOM 649 C C . GLN A 1 85 ? -2.508 -8.791 0.087 1.00 94.88 85 GLN A C 1
ATOM 651 O O . GLN A 1 85 ? -2.557 -9.861 0.688 1.00 94.88 85 GLN A O 1
ATOM 656 N N . LEU A 1 86 ? -2.310 -7.631 0.725 1.00 95.31 86 LEU A N 1
ATOM 657 C CA . LEU A 1 86 ? -2.055 -7.549 2.170 1.00 95.31 86 LEU A CA 1
ATOM 658 C C . LEU A 1 86 ? -3.185 -8.162 3.007 1.00 95.31 86 LEU A C 1
ATOM 660 O O . LEU A 1 86 ? -2.930 -8.803 4.024 1.00 95.31 86 LEU A O 1
ATOM 664 N N . LYS A 1 87 ? -4.441 -7.985 2.581 1.00 97.19 87 LYS A N 1
ATOM 665 C CA . LYS A 1 87 ? -5.597 -8.633 3.210 1.00 97.19 87 LYS A CA 1
ATOM 666 C C . LYS A 1 87 ? -5.583 -10.146 3.012 1.00 97.19 87 LYS A C 1
ATOM 668 O O . LYS A 1 87 ? -5.947 -10.869 3.929 1.00 97.19 87 LYS A O 1
ATOM 673 N N . ALA A 1 88 ? -5.201 -10.633 1.836 1.00 96.19 88 ALA A N 1
ATOM 674 C CA . ALA A 1 88 ? -5.105 -12.068 1.578 1.00 96.19 88 ALA A CA 1
ATOM 675 C C . ALA A 1 88 ? -4.025 -12.751 2.442 1.00 96.19 88 ALA A C 1
ATOM 677 O O . ALA A 1 88 ? -4.141 -13.936 2.735 1.00 96.19 88 ALA A O 1
ATOM 678 N N . GLU A 1 89 ? -3.008 -12.002 2.872 1.00 94.94 89 GLU A N 1
ATOM 679 C CA . GLU A 1 89 ? -1.927 -12.461 3.754 1.00 94.94 89 GLU A CA 1
ATOM 680 C C . GLU A 1 89 ? -2.240 -12.332 5.258 1.00 94.94 89 GLU A C 1
ATOM 682 O O . GLU A 1 89 ? -1.416 -12.713 6.093 1.00 94.94 89 GLU A O 1
ATOM 687 N N . SER A 1 90 ? -3.395 -11.773 5.629 1.00 96.38 90 SER A N 1
ATOM 688 C CA . SER A 1 90 ? -3.777 -11.562 7.028 1.00 96.38 90 SER A CA 1
ATOM 689 C C . SER A 1 90 ? -4.727 -12.642 7.549 1.00 96.38 90 SER A C 1
ATOM 691 O O . SER A 1 90 ? -5.333 -13.407 6.798 1.00 96.38 90 SER A O 1
ATOM 693 N N . GLU A 1 91 ? -4.933 -12.669 8.867 1.00 97.25 91 GLU A N 1
ATOM 694 C CA . GLU A 1 91 ? -5.879 -13.594 9.511 1.00 97.25 91 GLU A CA 1
ATOM 695 C C . GLU A 1 91 ? -7.355 -13.297 9.169 1.00 97.25 91 GLU A C 1
ATOM 697 O O . GLU A 1 91 ? -8.244 -14.085 9.486 1.00 97.25 91 GLU A O 1
ATOM 702 N N . PHE A 1 92 ? -7.633 -12.174 8.499 1.00 97.19 92 PHE A N 1
ATOM 703 C CA . PHE A 1 92 ? -8.970 -11.749 8.076 1.00 97.19 92 PHE A CA 1
ATOM 704 C C . PHE A 1 92 ? -9.151 -11.784 6.548 1.00 97.19 92 PHE A C 1
ATOM 706 O O . PHE A 1 92 ? -10.016 -11.086 6.001 1.00 97.19 92 PHE A O 1
ATOM 713 N N . ALA A 1 93 ? -8.380 -12.626 5.852 1.00 97.62 93 ALA A N 1
ATOM 714 C CA . ALA A 1 93 ? -8.461 -12.823 4.405 1.00 97.62 93 ALA A CA 1
ATOM 715 C C . ALA A 1 93 ? -9.890 -13.090 3.901 1.00 97.62 93 ALA A C 1
ATOM 717 O O . ALA A 1 93 ? -10.297 -12.513 2.891 1.00 97.62 93 ALA A O 1
ATOM 718 N N . ASP A 1 94 ? -10.694 -13.849 4.648 1.00 97.25 94 ASP A N 1
ATOM 719 C CA . ASP A 1 94 ? -12.064 -14.216 4.260 1.00 97.25 94 ASP A CA 1
ATOM 720 C C . ASP A 1 94 ? -13.143 -13.223 4.721 1.00 97.25 94 ASP A C 1
ATOM 722 O O . ASP A 1 94 ? -14.322 -13.379 4.399 1.00 97.25 94 ASP A O 1
ATOM 726 N N . VAL A 1 95 ? -12.777 -12.172 5.460 1.00 97.62 95 VAL A N 1
ATOM 727 C CA . VAL A 1 95 ? -13.741 -11.160 5.913 1.00 97.62 95 VAL A CA 1
ATOM 728 C C . VAL A 1 95 ? -14.104 -10.243 4.740 1.00 97.62 95 VAL A C 1
ATOM 730 O O . VAL A 1 95 ? -13.206 -9.632 4.157 1.00 97.62 95 VAL A O 1
ATOM 733 N N . PRO A 1 96 ? -15.387 -10.090 4.364 1.00 95.50 96 PRO A N 1
ATOM 734 C CA . PRO A 1 96 ? -15.782 -9.129 3.336 1.00 95.50 96 PRO A CA 1
ATOM 735 C C . PRO A 1 96 ? -15.386 -7.697 3.717 1.00 95.50 96 PRO A C 1
ATOM 737 O O . PRO A 1 96 ? -15.437 -7.333 4.892 1.00 95.50 96 PRO A O 1
ATOM 740 N N . ALA A 1 97 ? -15.015 -6.864 2.739 1.00 89.50 97 ALA A N 1
ATOM 741 C CA . ALA A 1 97 ? -14.540 -5.500 3.003 1.00 89.50 97 ALA A CA 1
ATOM 742 C C . ALA A 1 97 ? -15.571 -4.651 3.779 1.00 89.50 97 ALA A C 1
ATOM 744 O O . ALA A 1 97 ? -15.216 -3.944 4.717 1.00 89.50 97 ALA A O 1
ATOM 745 N N . ASP A 1 98 ? -16.866 -4.797 3.483 1.00 93.38 98 ASP A N 1
ATOM 746 C CA . ASP A 1 98 ? -17.961 -4.112 4.189 1.00 93.38 98 ASP A CA 1
ATOM 747 C C . ASP A 1 98 ? -18.208 -4.633 5.619 1.00 93.38 98 ASP A C 1
ATOM 749 O O . ASP A 1 98 ? -19.005 -4.058 6.364 1.00 93.38 98 ASP A O 1
ATOM 753 N N . LYS A 1 99 ? -17.544 -5.728 6.008 1.00 97.00 99 LYS A N 1
ATOM 754 C CA . LYS A 1 99 ? -17.593 -6.341 7.344 1.00 97.00 99 LYS A CA 1
ATOM 755 C C . LYS A 1 99 ? -16.283 -6.204 8.112 1.00 97.00 99 LYS A C 1
ATOM 757 O O . LYS A 1 99 ? -16.198 -6.682 9.243 1.00 97.00 99 LYS A O 1
ATOM 762 N N . MET A 1 100 ? -15.264 -5.578 7.526 1.00 96.06 100 MET A N 1
ATOM 763 C CA . MET A 1 100 ? -14.006 -5.344 8.221 1.00 96.06 100 MET A CA 1
ATOM 764 C C . MET A 1 100 ? -14.207 -4.419 9.420 1.00 96.06 100 MET A C 1
ATOM 766 O O . MET A 1 100 ? -14.926 -3.421 9.358 1.00 96.06 100 MET A O 1
ATOM 770 N N . THR A 1 101 ? -13.561 -4.773 10.527 1.00 95.94 101 THR A N 1
ATOM 771 C CA . THR A 1 101 ? -13.574 -3.976 11.751 1.00 95.94 101 THR A CA 1
ATOM 772 C C . THR A 1 101 ? -12.544 -2.847 11.655 1.00 95.94 101 THR A C 1
ATOM 774 O O . THR A 1 101 ? -11.618 -2.944 10.845 1.00 95.94 101 THR A O 1
ATOM 777 N N . PRO A 1 102 ? -12.638 -1.802 12.499 1.00 93.31 102 PRO A N 1
ATOM 778 C CA . PRO A 1 102 ? -11.591 -0.786 12.602 1.00 93.31 102 PRO A CA 1
ATOM 779 C C . PRO A 1 102 ? -10.191 -1.385 12.792 1.00 93.31 102 PRO A C 1
ATOM 781 O O . PRO A 1 102 ? -9.272 -0.996 12.083 1.00 93.31 102 PRO A O 1
ATOM 784 N N . ALA A 1 103 ? -10.053 -2.412 13.638 1.00 95.25 103 ALA A N 1
ATOM 785 C CA . ALA A 1 103 ? -8.779 -3.094 13.867 1.00 95.25 103 ALA A CA 1
ATOM 786 C C . ALA A 1 103 ? -8.205 -3.742 12.593 1.00 95.25 103 ALA A C 1
ATOM 788 O O . ALA A 1 103 ? -7.003 -3.670 12.361 1.00 95.25 103 ALA A O 1
ATOM 789 N N . HIS A 1 104 ? -9.048 -4.317 11.724 1.00 96.88 104 HIS A N 1
ATOM 790 C CA . HIS A 1 104 ? -8.573 -4.857 10.444 1.00 96.88 104 HIS A CA 1
ATOM 791 C C . HIS A 1 104 ? -8.021 -3.751 9.530 1.00 96.88 104 HIS A C 1
ATOM 793 O O . HIS A 1 104 ? -7.036 -3.963 8.826 1.00 96.88 104 HIS A O 1
ATOM 799 N N . TYR A 1 105 ? -8.644 -2.568 9.530 1.00 94.06 105 TYR A N 1
ATOM 800 C CA . TYR A 1 105 ? -8.151 -1.429 8.753 1.00 94.06 105 TYR A CA 1
ATOM 801 C C . TYR A 1 105 ? -6.848 -0.860 9.319 1.00 94.06 105 TYR A C 1
ATOM 803 O O . TYR A 1 105 ? -5.948 -0.544 8.546 1.00 94.06 105 TYR A O 1
ATOM 811 N N . GLU A 1 106 ? -6.725 -0.773 10.645 1.00 95.19 106 GLU A N 1
ATOM 812 C CA . GLU A 1 106 ? -5.485 -0.359 11.312 1.00 95.19 106 GLU A CA 1
ATOM 813 C C . GLU A 1 106 ? -4.330 -1.309 10.973 1.00 95.19 106 GLU A C 1
ATOM 815 O O . GLU A 1 106 ? -3.237 -0.850 10.639 1.00 95.19 106 GLU A O 1
ATOM 820 N N . GLU A 1 107 ? -4.576 -2.624 10.984 1.00 96.50 107 GLU A N 1
ATOM 821 C CA . GLU A 1 107 ? -3.572 -3.614 10.591 1.00 96.50 107 GLU A CA 1
ATOM 822 C C . GLU A 1 107 ? -3.179 -3.474 9.116 1.00 96.50 107 GLU A C 1
ATOM 824 O O . GLU A 1 107 ? -1.988 -3.446 8.807 1.00 96.50 107 GLU A O 1
ATOM 829 N N . LEU A 1 108 ? -4.144 -3.332 8.196 1.00 95.56 108 LEU A N 1
ATOM 830 C CA . LEU A 1 108 ? -3.821 -3.096 6.785 1.00 95.56 108 LEU A CA 1
ATOM 831 C C . LEU A 1 108 ? -3.006 -1.817 6.591 1.00 95.56 108 LEU A C 1
ATOM 833 O O . LEU A 1 108 ? -2.048 -1.826 5.823 1.00 95.56 108 LEU A O 1
ATOM 837 N N . ALA A 1 109 ? -3.345 -0.734 7.291 1.00 93.38 109 ALA A N 1
ATOM 838 C CA . ALA A 1 109 ? -2.594 0.514 7.230 1.00 93.38 109 ALA A CA 1
ATOM 839 C C . ALA A 1 109 ? -1.162 0.347 7.771 1.00 93.38 109 ALA A C 1
ATOM 841 O O . ALA A 1 109 ? -0.213 0.843 7.161 1.00 93.38 109 ALA A O 1
ATOM 842 N N . ALA A 1 110 ? -0.984 -0.399 8.866 1.00 95.25 110 ALA A N 1
ATOM 843 C CA . ALA A 1 110 ? 0.336 -0.730 9.399 1.00 95.25 110 ALA A CA 1
ATOM 844 C C . ALA A 1 110 ? 1.152 -1.584 8.415 1.00 95.25 110 ALA A C 1
ATOM 846 O O . ALA A 1 110 ? 2.312 -1.272 8.155 1.00 95.25 110 ALA A O 1
ATOM 847 N N . ARG A 1 111 ? 0.550 -2.619 7.815 1.00 95.19 111 ARG A N 1
ATOM 848 C CA . ARG A 1 111 ? 1.184 -3.470 6.789 1.00 95.19 111 ARG A CA 1
ATOM 849 C C . ARG A 1 111 ? 1.580 -2.679 5.550 1.00 95.19 111 ARG A C 1
ATOM 851 O O . ARG A 1 111 ? 2.697 -2.822 5.059 1.00 95.19 111 ARG A O 1
ATOM 858 N N . TYR A 1 112 ? 0.695 -1.802 5.090 1.00 90.31 112 TYR A N 1
ATOM 859 C CA . TYR A 1 112 ? 0.932 -0.943 3.938 1.00 90.31 112 TYR A CA 1
ATOM 860 C C . TYR A 1 112 ? 2.141 -0.025 4.158 1.00 90.31 112 TYR A C 1
ATOM 862 O O . TYR A 1 112 ? 2.991 0.088 3.279 1.00 90.31 112 TYR A O 1
ATOM 870 N N . ASN A 1 113 ? 2.245 0.595 5.339 1.00 87.81 113 ASN A N 1
ATOM 871 C CA . ASN A 1 113 ? 3.324 1.529 5.660 1.00 87.81 113 ASN A CA 1
ATOM 872 C C . ASN A 1 113 ? 4.637 0.840 6.072 1.00 87.81 113 ASN A C 1
ATOM 874 O O . ASN A 1 113 ? 5.715 1.321 5.737 1.00 87.81 113 ASN A O 1
ATOM 878 N N . GLY A 1 114 ? 4.554 -0.264 6.816 1.00 87.25 114 GLY A N 1
ATOM 879 C CA . GLY A 1 114 ? 5.706 -0.926 7.429 1.00 87.25 114 GLY A CA 1
ATOM 880 C C . GLY A 1 114 ? 6.284 -2.096 6.641 1.00 87.25 114 GLY A C 1
ATOM 881 O O . GLY A 1 114 ? 7.393 -2.539 6.949 1.00 87.25 114 GLY A O 1
ATOM 882 N N . GLY A 1 115 ? 5.554 -2.622 5.652 1.00 88.44 115 GLY A N 1
ATOM 883 C CA . GLY A 1 115 ? 5.972 -3.797 4.890 1.00 88.44 115 GLY A CA 1
ATOM 884 C C . GLY A 1 115 ? 6.348 -4.968 5.816 1.00 88.44 115 GLY A C 1
ATOM 885 O O . GLY A 1 115 ? 5.615 -5.252 6.762 1.00 88.44 115 GLY A O 1
ATOM 886 N N . PRO A 1 116 ? 7.503 -5.631 5.615 1.00 87.44 116 PRO A N 1
ATOM 887 C CA . PRO A 1 116 ? 7.963 -6.720 6.487 1.00 87.44 116 PRO A CA 1
ATOM 888 C C . PRO A 1 116 ? 8.141 -6.351 7.971 1.00 87.44 116 PRO A C 1
ATOM 890 O O . PRO A 1 116 ? 8.213 -7.241 8.810 1.00 87.44 116 PRO A O 1
ATOM 893 N N . TYR A 1 117 ? 8.214 -5.060 8.306 1.00 91.31 117 TYR A N 1
ATOM 894 C CA . TYR A 1 117 ? 8.436 -4.561 9.667 1.00 91.31 117 TYR A CA 1
ATOM 895 C C . TYR A 1 117 ? 7.165 -3.981 10.303 1.00 91.31 117 TYR A C 1
ATOM 897 O O . TYR A 1 117 ? 7.248 -3.221 11.268 1.00 91.31 117 TYR A O 1
ATOM 905 N N . TRP A 1 118 ? 5.986 -4.306 9.765 1.00 93.88 118 TRP A N 1
ATOM 906 C CA . TRP A 1 118 ? 4.702 -3.722 10.168 1.00 93.88 118 TRP A CA 1
ATOM 907 C C . TRP A 1 118 ? 4.315 -3.944 11.637 1.00 93.88 118 TRP A C 1
ATOM 909 O O . TRP A 1 118 ? 3.500 -3.199 12.177 1.00 93.88 118 TRP A O 1
ATOM 919 N N . GLU A 1 119 ? 4.899 -4.940 12.297 1.00 94.75 119 GLU A N 1
ATOM 920 C CA . GLU A 1 119 ? 4.700 -5.192 13.729 1.00 94.75 119 GLU A CA 1
ATOM 921 C C . GLU A 1 119 ? 5.460 -4.193 14.620 1.00 94.75 119 GLU A C 1
ATOM 923 O O . GLU A 1 119 ? 5.208 -4.115 15.820 1.00 94.75 119 GLU A O 1
ATOM 928 N N . GLY A 1 120 ? 6.382 -3.410 14.051 1.00 95.19 120 GLY A N 1
ATOM 929 C CA . GLY A 1 120 ? 7.137 -2.397 14.780 1.00 95.19 120 GLY A CA 1
ATOM 930 C C . GLY A 1 120 ? 6.281 -1.217 15.252 1.00 95.19 120 GLY A C 1
ATOM 931 O O . GLY A 1 120 ? 5.235 -0.898 14.682 1.00 95.19 120 GLY A O 1
ATOM 932 N N . ASP A 1 121 ? 6.775 -0.503 16.266 1.00 95.75 121 ASP A N 1
ATOM 933 C CA . ASP A 1 121 ? 6.041 0.589 16.920 1.00 95.75 121 ASP A CA 1
ATOM 934 C C . ASP A 1 121 ? 5.573 1.685 15.953 1.00 95.75 121 ASP A C 1
ATOM 936 O O . ASP A 1 121 ? 4.458 2.195 16.082 1.00 95.75 121 ASP A O 1
ATOM 940 N N . GLN A 1 122 ? 6.413 2.052 14.979 1.00 93.12 122 GLN A N 1
ATOM 941 C CA . GLN A 1 122 ? 6.120 3.130 14.034 1.00 93.12 122 GLN A CA 1
ATOM 942 C C . GLN A 1 122 ? 4.995 2.756 13.048 1.00 93.12 122 GLN A C 1
ATOM 944 O O . GLN A 1 122 ? 4.013 3.500 12.994 1.00 93.12 122 GLN A O 1
ATOM 949 N N . PRO A 1 123 ? 5.056 1.629 12.313 1.00 92.81 123 PRO A N 1
ATOM 950 C CA . PRO A 1 123 ? 3.936 1.201 11.473 1.00 92.81 123 PRO A CA 1
ATOM 951 C C . PRO A 1 123 ? 2.643 0.971 12.258 1.00 92.81 123 PRO A C 1
ATOM 953 O O . PRO A 1 123 ? 1.571 1.353 11.798 1.00 92.81 123 PRO A O 1
ATOM 956 N N . GLN A 1 124 ? 2.725 0.433 13.476 1.00 96.38 124 GLN A N 1
ATOM 957 C CA . GLN A 1 124 ? 1.560 0.284 14.351 1.00 96.38 124 GLN A CA 1
ATOM 958 C C . GLN A 1 124 ? 0.963 1.640 14.761 1.00 96.38 124 GLN A C 1
ATOM 960 O O . GLN A 1 124 ? -0.257 1.797 14.822 1.00 96.38 124 GLN A O 1
ATOM 965 N N . ALA A 1 125 ? 1.802 2.645 15.033 1.00 93.75 125 ALA A N 1
ATOM 966 C CA . ALA A 1 125 ? 1.344 4.007 15.302 1.00 93.75 125 ALA A CA 1
ATOM 967 C C . ALA A 1 125 ? 0.680 4.644 14.075 1.00 93.75 125 ALA A C 1
ATOM 969 O O . ALA A 1 125 ? -0.352 5.299 14.226 1.00 93.75 125 ALA A O 1
ATOM 970 N N . TYR A 1 126 ? 1.225 4.410 12.876 1.00 90.06 126 TYR A N 1
ATOM 971 C CA . TYR A 1 126 ? 0.582 4.800 11.622 1.00 90.06 126 TYR A CA 1
ATOM 972 C C . TYR A 1 126 ? -0.787 4.123 11.473 1.00 90.06 126 TYR A C 1
ATOM 974 O O . TYR A 1 126 ? -1.779 4.806 11.229 1.00 90.06 126 TYR A O 1
ATOM 982 N N . GLY A 1 127 ? -0.852 2.809 11.714 1.00 92.25 127 GLY A N 1
ATOM 983 C CA . GLY A 1 127 ? -2.078 2.015 11.702 1.00 92.25 127 GLY A CA 1
ATOM 984 C C . GLY A 1 127 ? -3.163 2.617 12.586 1.00 92.25 127 GLY A C 1
ATOM 985 O O . GLY A 1 127 ? -4.214 2.980 12.082 1.00 92.25 127 GLY A O 1
ATOM 986 N N . ARG A 1 128 ? -2.884 2.856 13.872 1.00 94.06 128 ARG A N 1
ATOM 987 C CA . ARG A 1 128 ? -3.840 3.494 14.804 1.00 94.06 128 ARG A CA 1
ATOM 988 C C . ARG A 1 128 ? -4.249 4.915 14.403 1.00 94.06 128 ARG A C 1
ATOM 990 O O . ARG A 1 128 ? -5.305 5.394 14.806 1.00 94.06 128 ARG A O 1
ATOM 997 N N . GLY A 1 129 ? -3.395 5.615 13.658 1.00 90.25 129 GLY A N 1
ATOM 998 C CA . GLY A 1 129 ? -3.615 6.991 13.221 1.00 90.25 129 GLY A CA 1
ATOM 999 C C . GLY A 1 129 ? -4.257 7.136 11.841 1.00 90.25 129 GLY A C 1
ATOM 1000 O O . GLY A 1 129 ? -4.531 8.265 11.436 1.00 90.25 129 GLY A O 1
ATOM 1001 N N . PHE A 1 130 ? -4.508 6.041 11.114 1.00 83.12 130 PHE A N 1
ATOM 1002 C CA . PHE A 1 130 ? -4.889 6.100 9.697 1.00 83.12 130 PHE A CA 1
ATOM 1003 C C . PHE A 1 130 ? -6.184 6.896 9.450 1.00 83.12 130 PHE A C 1
ATOM 1005 O O . PHE A 1 130 ? -6.330 7.571 8.432 1.00 83.12 130 PHE A O 1
ATOM 1012 N N . GLY A 1 131 ? -7.118 6.857 10.406 1.00 82.12 131 GLY A N 1
ATOM 1013 C CA . GLY A 1 131 ? -8.406 7.545 10.326 1.00 82.12 131 GLY A CA 1
ATOM 1014 C C . GLY A 1 131 ? -8.358 9.039 10.661 1.00 82.12 131 GLY A C 1
ATOM 1015 O O . GLY A 1 131 ? -9.322 9.746 10.372 1.00 82.12 131 GLY A O 1
ATOM 1016 N N . ASN A 1 132 ? -7.257 9.548 11.226 1.00 85.12 132 ASN A N 1
ATOM 1017 C CA . ASN A 1 132 ? -7.177 10.914 11.765 1.00 85.12 132 ASN A CA 1
ATOM 1018 C C . ASN A 1 132 ? -7.400 12.008 10.710 1.00 85.12 132 ASN A C 1
ATOM 1020 O O . ASN A 1 132 ? -7.786 13.125 11.046 1.00 85.12 132 ASN A O 1
ATOM 1024 N N . HIS A 1 133 ? -7.156 11.698 9.437 1.00 76.88 133 HIS A N 1
ATOM 1025 C CA . HIS A 1 133 ? -7.320 12.634 8.325 1.00 76.88 133 HIS A CA 1
ATOM 1026 C C . HIS A 1 133 ? -8.514 12.301 7.425 1.00 76.88 133 HIS A C 1
ATOM 1028 O O . HIS A 1 133 ? -8.706 12.959 6.405 1.00 76.88 133 HIS A O 1
ATOM 1034 N N . LEU A 1 134 ? -9.335 11.310 7.788 1.00 79.56 134 LEU A N 1
ATOM 1035 C CA . LEU A 1 134 ? -10.441 10.854 6.946 1.00 79.56 134 LEU A CA 1
ATOM 1036 C C . LEU A 1 134 ? -11.523 11.927 6.772 1.00 79.56 134 LEU A C 1
ATOM 1038 O O . LEU A 1 134 ? -12.067 12.070 5.680 1.00 79.56 134 LEU A O 1
ATOM 1042 N N . GLU A 1 135 ? -11.835 12.686 7.823 1.00 78.56 135 GLU A N 1
ATOM 1043 C CA . GLU A 1 135 ? -12.788 13.801 7.732 1.00 78.56 135 GLU A CA 1
ATOM 1044 C C . GLU A 1 135 ? -12.251 14.909 6.824 1.00 78.56 135 GLU A C 1
ATOM 1046 O O . GLU A 1 135 ? -12.928 15.289 5.873 1.00 78.56 135 GLU A O 1
ATOM 1051 N N . ASN A 1 136 ? -10.991 15.312 7.017 1.00 75.62 136 ASN A N 1
ATOM 1052 C CA . ASN A 1 136 ? -10.331 16.297 6.158 1.00 75.62 136 ASN A CA 1
ATOM 1053 C C . ASN A 1 136 ? -10.318 15.854 4.686 1.00 75.62 136 ASN A C 1
ATOM 1055 O O . ASN A 1 136 ? -10.586 16.657 3.797 1.00 75.62 136 ASN A O 1
ATOM 1059 N N . ALA A 1 137 ? -10.034 14.575 4.422 1.00 73.31 137 ALA A N 1
ATOM 1060 C CA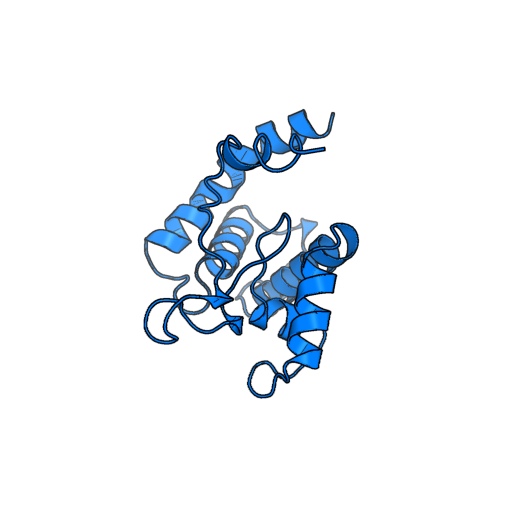 . ALA A 1 137 ? -10.036 14.024 3.071 1.00 73.31 137 ALA A CA 1
ATOM 1061 C C . ALA A 1 137 ? -11.441 14.028 2.449 1.00 73.31 137 ALA A C 1
ATOM 1063 O O . ALA A 1 137 ? -11.590 14.336 1.271 1.00 73.31 137 ALA A O 1
ATOM 1064 N N . ARG A 1 138 ? -12.485 13.721 3.231 1.00 75.62 138 ARG A N 1
ATOM 1065 C CA . ARG A 1 138 ? -13.882 13.787 2.770 1.00 75.62 138 ARG A CA 1
ATOM 1066 C C . ARG A 1 138 ? -14.315 15.214 2.462 1.00 75.62 138 ARG A C 1
ATOM 1068 O O . ARG A 1 138 ? -15.001 15.422 1.468 1.00 75.62 138 ARG A O 1
ATOM 1075 N N . ASP A 1 139 ? -13.930 16.172 3.298 1.00 76.44 139 ASP A N 1
ATOM 1076 C CA . ASP A 1 139 ? -14.265 17.581 3.093 1.00 76.44 139 ASP A CA 1
ATOM 1077 C C . ASP A 1 139 ? -13.535 18.176 1.889 1.00 76.44 139 ASP A C 1
ATOM 1079 O O . ASP A 1 139 ? -14.131 18.948 1.148 1.00 76.44 139 ASP A O 1
ATOM 1083 N N . ALA A 1 140 ? -12.296 17.757 1.626 1.00 69.25 140 ALA A N 1
ATOM 1084 C CA . ALA A 1 140 ? -11.550 18.168 0.437 1.00 69.25 140 ALA A CA 1
ATOM 1085 C C . ALA A 1 140 ? -12.140 17.641 -0.891 1.00 69.25 140 ALA A C 1
ATOM 1087 O O . ALA A 1 140 ? -11.779 18.142 -1.954 1.00 69.25 140 ALA A O 1
ATOM 1088 N N . LEU A 1 141 ? -13.018 16.630 -0.844 1.00 64.56 141 LEU A N 1
ATOM 1089 C CA . LEU A 1 141 ? -13.691 16.037 -2.010 1.00 64.56 141 LEU A CA 1
ATOM 1090 C C . LEU A 1 141 ? -15.118 16.575 -2.241 1.00 64.56 141 LEU A C 1
ATOM 1092 O O . LEU A 1 141 ? -15.781 16.122 -3.176 1.00 64.56 141 LEU A O 1
ATOM 1096 N N . ARG A 1 142 ? -15.611 17.479 -1.385 1.00 69.62 142 ARG A N 1
ATOM 1097 C CA . ARG A 1 142 ? -16.914 18.153 -1.529 1.00 69.62 142 ARG A CA 1
ATOM 1098 C C . ARG A 1 142 ? -16.788 19.441 -2.332 1.00 69.62 142 ARG A C 1
ATOM 1100 O O . ARG A 1 142 ? -17.754 19.727 -3.073 1.00 69.62 142 ARG A O 1
#

Radius of gyration: 16.96 Å; chains: 1; bounding box: 43×46×36 Å